Protein AF-A0AAW4Z680-F1 (afdb_monomer_lite)

Radius of gyration: 11.99 Å; chains: 1; bounding box: 27×24×31 Å

Secondary structure (DSSP, 8-state):
-EEETTEEEEEHHHHH-SSS-SS-HHHHHHHHHTTSS-EEEEEEETTEEEEEETTTS-HHHHHHHHHHH--HHHHT--

Sequence (78 aa):
MEYYNNILCVTCEELTSGDNPVMKYITLYQNVRRGNIESINRGGGEGNVALYSYSSLPEKYKKRWVERHGEPEKQMRE

pLDDT: mean 88.42, std 9.65, range [47.0, 96.94]

Foldseek 3Di:
DDQDPNFDKDFLCQQDDDPDHLDHSVVVVVCCVVVQWDFPDCADDPPGTTIIGLVSDDPSSVVSCCVPVNDPVVVVVD

Organism: Bacteroides thetaiotaomicron (NCBI:txid818)

Structure (mmCIF, N/CA/C/O backbone):
data_AF-A0AAW4Z680-F1
#
_entry.id   AF-A0AAW4Z680-F1
#
loop_
_atom_site.group_PDB
_atom_site.id
_atom_site.type_symbol
_atom_site.label_atom_id
_atom_site.label_alt_id
_atom_site.label_comp_id
_atom_site.label_asym_id
_atom_site.label_entity_id
_atom_site.label_seq_id
_atom_site.pdbx_PDB_ins_code
_atom_site.Cartn_x
_atom_site.Cartn_y
_atom_site.Cartn_z
_atom_site.occupancy
_atom_site.B_iso_or_equiv
_atom_site.auth_seq_id
_atom_site.auth_comp_id
_atom_site.auth_asym_id
_atom_site.auth_atom_id
_atom_site.pdbx_PDB_model_num
ATOM 1 N N . MET A 1 1 ? -3.285 6.948 5.334 1.00 83.31 1 MET A N 1
ATOM 2 C CA . MET A 1 1 ? -3.815 5.623 5.665 1.00 83.31 1 MET A CA 1
ATOM 3 C C . MET A 1 1 ? -5.013 5.886 6.547 1.00 83.31 1 MET A C 1
ATOM 5 O O . MET A 1 1 ? -4.948 6.804 7.357 1.00 83.31 1 MET A O 1
ATOM 9 N N . GLU A 1 2 ? -6.105 5.156 6.373 1.00 83.06 2 GLU A N 1
ATOM 10 C CA . GLU A 1 2 ? -7.343 5.385 7.125 1.00 83.06 2 GLU A CA 1
ATOM 11 C C . GLU A 1 2 ? -8.081 4.071 7.383 1.00 83.06 2 GLU A C 1
ATOM 13 O O . GLU A 1 2 ? -7.909 3.100 6.644 1.00 83.06 2 GLU A O 1
ATOM 18 N N . TYR A 1 3 ? -8.912 4.031 8.425 1.00 83.81 3 TYR A N 1
ATOM 19 C CA . TYR A 1 3 ? -9.848 2.929 8.624 1.00 83.81 3 TYR A CA 1
ATOM 20 C C . TYR A 1 3 ? -11.149 3.217 7.884 1.00 83.81 3 TYR A C 1
ATOM 22 O O . TYR A 1 3 ? -11.859 4.166 8.208 1.00 83.81 3 TYR A O 1
ATOM 30 N N . TYR A 1 4 ? -11.502 2.345 6.946 1.00 82.44 4 TYR A N 1
ATOM 31 C CA . TYR A 1 4 ? -12.791 2.371 6.263 1.00 82.44 4 TYR A CA 1
ATOM 32 C C . TYR A 1 4 ? -13.492 1.034 6.492 1.00 82.44 4 TYR A C 1
ATOM 34 O O . TYR A 1 4 ? -12.933 -0.018 6.191 1.00 82.44 4 TYR A O 1
ATOM 42 N N . ASN A 1 5 ? -14.692 1.053 7.079 1.00 82.81 5 ASN A N 1
ATOM 43 C CA . ASN A 1 5 ? -15.437 -0.157 7.462 1.00 82.81 5 ASN A CA 1
ATOM 44 C C . ASN A 1 5 ? -14.607 -1.161 8.290 1.00 82.81 5 ASN A C 1
ATOM 46 O O . ASN A 1 5 ? -14.682 -2.368 8.070 1.00 82.81 5 ASN A O 1
ATOM 50 N N . ASN A 1 6 ? -13.806 -0.662 9.242 1.00 85.50 6 ASN A N 1
ATOM 51 C CA . ASN A 1 6 ? -12.908 -1.463 10.088 1.00 85.50 6 ASN A CA 1
ATOM 52 C C . ASN A 1 6 ? -11.758 -2.164 9.325 1.00 85.50 6 ASN A C 1
ATOM 54 O O . ASN A 1 6 ? -11.100 -3.050 9.868 1.00 85.50 6 ASN A O 1
ATOM 58 N N . ILE A 1 7 ? -11.499 -1.759 8.076 1.00 87.81 7 ILE A N 1
ATOM 59 C CA . ILE A 1 7 ? -10.387 -2.232 7.246 1.00 87.81 7 ILE A CA 1
ATOM 60 C C . ILE A 1 7 ? -9.348 -1.121 7.135 1.00 87.81 7 ILE A C 1
ATOM 62 O O . ILE A 1 7 ? -9.670 0.012 6.773 1.00 87.81 7 ILE A O 1
ATOM 66 N N . LEU A 1 8 ? -8.088 -1.460 7.409 1.00 90.81 8 LEU A N 1
ATOM 67 C CA . LEU A 1 8 ? -6.962 -0.554 7.217 1.00 90.81 8 LEU A CA 1
ATOM 68 C C . LEU A 1 8 ? -6.709 -0.340 5.721 1.00 90.81 8 LEU A C 1
ATOM 70 O O . LEU A 1 8 ? -6.326 -1.273 5.004 1.00 90.81 8 LEU A O 1
ATOM 74 N N . CYS A 1 9 ? -6.919 0.886 5.261 1.00 92.81 9 CYS A N 1
ATOM 75 C CA . CYS A 1 9 ? -6.866 1.259 3.858 1.00 92.81 9 CYS A CA 1
ATOM 76 C C . CYS A 1 9 ? -5.728 2.240 3.565 1.00 92.81 9 CYS A C 1
ATOM 78 O O . CYS A 1 9 ? -5.433 3.145 4.348 1.00 92.81 9 CYS A O 1
ATOM 80 N N . VAL A 1 10 ? -5.120 2.072 2.394 1.00 93.38 10 VAL A N 1
ATOM 81 C CA . VAL A 1 10 ? -4.135 2.993 1.813 1.00 93.38 10 VAL A CA 1
ATOM 82 C C . VAL A 1 10 ? -4.669 3.575 0.514 1.00 93.38 10 VAL A C 1
ATOM 84 O O . VAL A 1 10 ? -5.373 2.890 -0.240 1.00 93.38 10 VAL A O 1
ATOM 87 N N . THR A 1 11 ? -4.334 4.832 0.239 1.00 93.31 11 THR A N 1
ATOM 88 C CA . THR A 1 11 ? -4.780 5.493 -0.991 1.00 93.31 11 THR A CA 1
ATOM 89 C C . THR A 1 11 ? -3.839 5.198 -2.161 1.00 93.31 11 THR A C 1
ATOM 91 O O . THR A 1 11 ? -2.696 4.757 -2.001 1.00 93.31 11 THR A O 1
ATOM 94 N N . CYS A 1 12 ? -4.314 5.458 -3.382 1.00 92.38 12 CYS A N 1
ATOM 95 C CA . CYS A 1 12 ? -3.464 5.396 -4.574 1.00 92.38 12 CYS A CA 1
ATOM 96 C C . CYS A 1 12 ? -2.253 6.334 -4.464 1.00 92.38 12 CYS A C 1
ATOM 98 O O . CYS A 1 12 ? -1.150 5.969 -4.872 1.00 92.38 12 CYS A O 1
ATOM 100 N N . GLU A 1 13 ? -2.460 7.535 -3.928 1.00 90.81 13 GLU A N 1
ATOM 101 C CA . GLU A 1 13 ? -1.422 8.552 -3.795 1.00 90.81 13 GLU A CA 1
ATOM 102 C C . GLU A 1 13 ? -0.313 8.075 -2.855 1.00 90.81 13 GLU A C 1
ATOM 104 O O . GLU A 1 13 ? 0.854 8.073 -3.230 1.00 90.81 13 GLU A O 1
ATOM 109 N N . GLU A 1 14 ? -0.671 7.537 -1.692 1.00 92.19 14 GLU A N 1
ATOM 110 C CA . GLU A 1 14 ? 0.307 7.043 -0.718 1.00 92.19 14 GLU A CA 1
ATOM 111 C C . GLU A 1 14 ? 1.181 5.906 -1.259 1.00 92.19 14 GLU A C 1
ATOM 113 O O . GLU A 1 14 ? 2.359 5.792 -0.928 1.00 92.19 14 GLU A O 1
ATOM 118 N N . LEU A 1 15 ? 0.618 5.052 -2.115 1.00 93.50 15 LEU A N 1
ATOM 119 C CA . LEU A 1 15 ? 1.359 3.938 -2.702 1.00 93.50 15 LEU A CA 1
ATO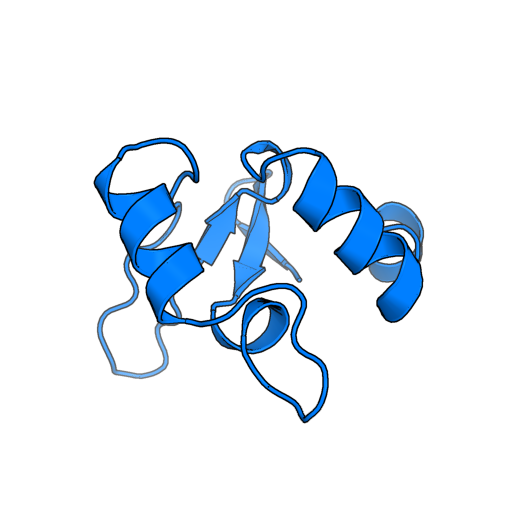M 120 C C . LEU A 1 15 ? 2.258 4.353 -3.870 1.00 93.50 15 LEU A C 1
ATOM 122 O O . LEU A 1 15 ? 3.258 3.673 -4.129 1.00 93.50 15 LEU A O 1
ATOM 126 N N . THR A 1 16 ? 1.872 5.392 -4.614 1.00 94.56 16 THR A N 1
ATOM 127 C CA . THR A 1 16 ? 2.391 5.630 -5.971 1.00 94.56 16 THR A CA 1
ATOM 128 C C . THR A 1 16 ? 3.026 6.993 -6.196 1.00 94.56 16 THR A C 1
ATOM 130 O O . THR A 1 16 ? 3.761 7.139 -7.175 1.00 94.56 16 THR A O 1
ATOM 133 N N . SER A 1 17 ? 2.794 7.952 -5.304 1.00 90.62 17 SER A N 1
ATOM 134 C CA . SER A 1 17 ? 3.340 9.304 -5.399 1.00 90.62 17 SER A CA 1
ATOM 135 C C . SER A 1 17 ? 4.730 9.423 -4.769 1.00 90.62 17 SER A C 1
ATOM 137 O O . SER A 1 17 ? 5.169 8.578 -3.988 1.00 90.62 17 SER A O 1
ATOM 139 N N . GLY A 1 18 ? 5.421 10.510 -5.118 1.00 89.62 18 GLY A N 1
ATOM 140 C CA . GLY A 1 18 ? 6.774 10.818 -4.657 1.00 89.62 18 GLY A CA 1
ATOM 141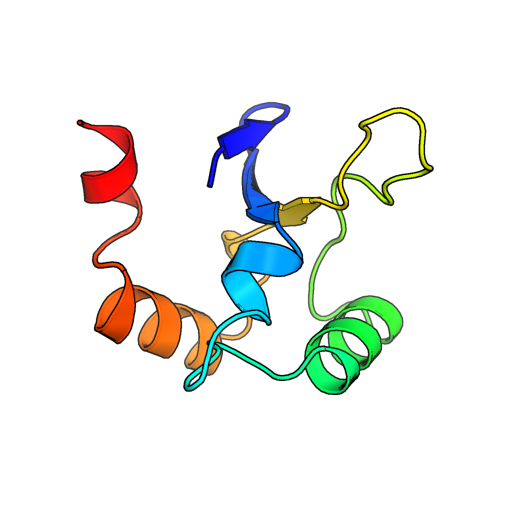 C C . GLY A 1 18 ? 7.880 10.304 -5.583 1.00 89.62 18 GLY A C 1
ATOM 142 O O . GLY A 1 18 ? 7.639 9.547 -6.521 1.00 89.62 18 GLY A O 1
ATOM 143 N N . ASP A 1 19 ? 9.112 10.738 -5.308 1.00 89.12 19 ASP A N 1
ATOM 144 C CA . ASP A 1 19 ? 10.309 10.367 -6.082 1.00 89.12 19 ASP A CA 1
ATOM 145 C C . ASP A 1 19 ? 10.665 8.880 -5.911 1.00 89.12 19 ASP A C 1
ATOM 147 O O . ASP A 1 19 ? 11.042 8.176 -6.847 1.00 89.12 19 ASP A O 1
ATOM 151 N N . ASN A 1 20 ? 10.425 8.368 -4.704 1.00 89.62 20 ASN A N 1
ATOM 152 C CA . ASN A 1 20 ? 10.563 6.965 -4.368 1.00 89.62 20 ASN A CA 1
ATOM 153 C C . ASN A 1 20 ? 9.197 6.450 -3.875 1.00 89.62 20 ASN A C 1
ATOM 155 O O . ASN A 1 20 ? 8.926 6.506 -2.673 1.00 89.62 20 ASN A O 1
ATOM 159 N N . PRO A 1 21 ? 8.341 5.909 -4.763 1.00 93.44 21 PRO A N 1
ATOM 160 C CA . PRO A 1 21 ? 7.041 5.351 -4.388 1.00 93.44 21 PRO A CA 1
ATOM 161 C C . PRO A 1 21 ? 7.137 3.881 -3.950 1.00 93.44 21 PRO A C 1
ATOM 163 O O . PRO A 1 21 ? 8.017 3.140 -4.413 1.00 93.44 21 PRO A O 1
ATOM 166 N N . VAL A 1 22 ? 6.218 3.422 -3.090 1.00 94.62 22 VAL A N 1
ATOM 167 C CA . VAL A 1 22 ? 6.138 2.010 -2.647 1.00 94.62 22 VAL A CA 1
ATOM 168 C C . VAL A 1 22 ? 5.999 1.081 -3.857 1.00 94.62 22 VAL A C 1
ATOM 170 O O . VAL A 1 22 ? 6.696 0.057 -3.971 1.00 94.62 22 VAL A O 1
ATOM 173 N N . MET A 1 23 ? 5.152 1.475 -4.809 1.00 95.44 23 MET A N 1
ATOM 174 C CA . MET A 1 23 ? 5.039 0.854 -6.122 1.00 95.44 23 MET A CA 1
ATOM 175 C C . MET A 1 23 ? 4.624 1.861 -7.195 1.00 95.44 23 MET A C 1
ATOM 177 O O . MET A 1 23 ? 4.002 2.872 -6.919 1.00 95.44 23 MET A O 1
ATOM 181 N N . LYS A 1 24 ? 4.918 1.565 -8.463 1.00 95.75 24 LYS A N 1
ATOM 182 C CA . LYS A 1 24 ? 4.423 2.384 -9.578 1.00 95.75 24 LYS A CA 1
ATOM 183 C C . LYS A 1 24 ? 2.909 2.222 -9.745 1.00 95.75 24 LYS A C 1
ATOM 185 O O . LYS A 1 24 ? 2.393 1.117 -9.568 1.00 95.75 24 LYS A O 1
ATOM 190 N N . TYR A 1 25 ? 2.233 3.267 -10.223 1.00 94.25 25 TYR A N 1
ATOM 191 C CA . TYR A 1 25 ? 0.797 3.238 -10.533 1.00 94.25 25 TYR A CA 1
ATOM 192 C C . TYR A 1 25 ? 0.389 2.057 -11.426 1.00 94.25 25 TYR A C 1
ATOM 194 O O . TYR A 1 25 ? -0.528 1.308 -11.096 1.00 94.25 25 TYR A O 1
ATOM 202 N N . ILE A 1 26 ? 1.122 1.815 -12.520 1.00 96.12 26 ILE A N 1
ATOM 203 C CA . ILE A 1 26 ? 0.809 0.700 -13.427 1.00 96.12 26 ILE A CA 1
ATOM 204 C C . ILE A 1 26 ? 0.892 -0.664 -12.724 1.00 96.12 26 ILE A C 1
ATOM 206 O O . ILE A 1 26 ? 0.135 -1.580 -13.034 1.00 96.12 26 ILE A O 1
ATOM 210 N N . THR A 1 27 ? 1.783 -0.798 -11.740 1.00 96.44 27 THR A N 1
ATOM 211 C CA . THR A 1 27 ? 1.936 -2.017 -10.945 1.00 96.44 27 THR A CA 1
ATOM 212 C C . THR A 1 27 ? 0.753 -2.211 -10.007 1.00 96.44 27 THR A C 1
ATOM 214 O O . THR A 1 27 ? 0.243 -3.328 -9.913 1.00 96.44 27 THR A O 1
ATOM 217 N N . LEU A 1 28 ? 0.300 -1.143 -9.348 1.00 96.12 28 LEU A N 1
ATOM 218 C CA . LEU A 1 28 ? -0.909 -1.163 -8.525 1.00 96.12 28 LEU A CA 1
ATOM 219 C C . LEU A 1 28 ? -2.118 -1.585 -9.368 1.00 96.12 28 LEU A C 1
ATOM 221 O O . LEU A 1 28 ? -2.768 -2.578 -9.048 1.00 96.12 28 LEU A O 1
ATOM 225 N N . TYR A 1 29 ? -2.333 -0.921 -10.507 1.00 94.88 29 TYR A N 1
ATOM 226 C CA . TYR A 1 29 ? -3.427 -1.222 -11.433 1.00 94.88 29 TYR A CA 1
ATOM 227 C C . TYR A 1 29 ? -3.458 -2.699 -11.858 1.00 94.88 29 TYR A C 1
ATOM 229 O O . TYR A 1 29 ? -4.504 -3.345 -11.811 1.00 94.88 29 TYR A O 1
ATOM 237 N N . GLN A 1 30 ? -2.309 -3.269 -12.235 1.00 96.94 30 GLN A N 1
ATOM 238 C CA . GLN A 1 30 ? -2.232 -4.676 -12.644 1.00 96.94 30 GLN A CA 1
ATOM 239 C C . GLN A 1 30 ? -2.502 -5.643 -11.485 1.00 96.94 30 GLN A C 1
ATOM 241 O O . GLN A 1 30 ? -3.136 -6.673 -11.699 1.00 96.94 30 GLN A O 1
ATOM 246 N N . ASN A 1 31 ? -2.042 -5.337 -10.269 1.00 96.69 31 ASN A N 1
ATOM 247 C CA . ASN A 1 31 ? -2.324 -6.179 -9.103 1.00 96.69 31 ASN A CA 1
ATOM 248 C C . ASN A 1 31 ? -3.809 -6.154 -8.737 1.00 96.69 31 ASN A C 1
ATOM 250 O O . ASN A 1 31 ? -4.372 -7.213 -8.471 1.00 96.69 31 ASN A O 1
ATOM 254 N N . VAL A 1 32 ? -4.448 -4.986 -8.799 1.00 95.69 32 VAL A N 1
ATOM 255 C CA . VAL A 1 32 ? -5.894 -4.845 -8.575 1.00 95.69 32 VAL A CA 1
ATOM 256 C C . VAL A 1 32 ? -6.678 -5.601 -9.648 1.00 95.69 32 VAL A C 1
ATOM 258 O O . VAL A 1 32 ? -7.526 -6.426 -9.327 1.00 95.69 32 VAL A O 1
ATOM 261 N N . ARG A 1 33 ? -6.341 -5.413 -10.932 1.00 95.38 33 ARG A N 1
ATOM 262 C CA . ARG A 1 33 ? -6.997 -6.112 -12.053 1.00 95.38 33 ARG A CA 1
ATOM 263 C C . ARG A 1 33 ? -6.879 -7.639 -11.961 1.00 95.38 33 ARG A C 1
ATOM 265 O O . ARG A 1 33 ? -7.771 -8.343 -12.422 1.00 95.38 33 ARG A O 1
ATOM 272 N N . ARG A 1 34 ? -5.776 -8.148 -11.408 1.00 95.75 34 ARG A N 1
ATOM 273 C CA . ARG A 1 34 ? -5.537 -9.588 -11.203 1.00 95.75 34 ARG A CA 1
ATOM 274 C C . ARG A 1 34 ? -6.157 -10.132 -9.911 1.00 95.75 34 ARG A C 1
ATOM 276 O O . ARG A 1 34 ? -6.117 -11.339 -9.719 1.00 95.75 34 ARG A O 1
ATOM 283 N N . GLY A 1 35 ? -6.698 -9.273 -9.044 1.00 94.94 35 GLY A N 1
ATOM 284 C CA . GLY A 1 35 ? -7.262 -9.666 -7.749 1.00 94.94 35 GLY A CA 1
ATOM 285 C C . GLY A 1 35 ? -6.228 -9.907 -6.644 1.00 94.94 35 GLY A C 1
ATOM 286 O O . GLY A 1 35 ? -6.567 -10.475 -5.616 1.00 94.94 35 GLY A O 1
ATOM 287 N N . ASN A 1 36 ? -4.976 -9.477 -6.831 1.00 95.12 36 ASN A N 1
ATOM 288 C CA . ASN A 1 36 ? -3.932 -9.599 -5.807 1.00 95.12 36 ASN A CA 1
ATOM 289 C C . ASN A 1 36 ? -4.043 -8.523 -4.722 1.00 95.12 36 ASN A C 1
ATOM 291 O O . ASN A 1 36 ? -3.576 -8.738 -3.614 1.00 95.12 36 ASN A O 1
ATOM 295 N N . ILE A 1 37 ? -4.568 -7.346 -5.074 1.00 96.75 37 ILE A N 1
ATOM 296 C CA . ILE A 1 37 ? -4.814 -6.236 -4.151 1.00 96.75 37 ILE A CA 1
ATOM 297 C C . ILE A 1 37 ? -6.301 -5.933 -4.204 1.00 96.75 37 ILE A C 1
ATOM 299 O O . ILE A 1 37 ? -6.863 -5.723 -5.281 1.00 96.75 37 ILE A O 1
ATOM 303 N N . GLU A 1 38 ? -6.922 -5.898 -3.037 1.00 95.94 38 GLU A N 1
ATOM 304 C CA . GLU A 1 38 ? -8.342 -5.639 -2.893 1.00 95.94 38 GLU A CA 1
ATOM 305 C C . GLU A 1 38 ? -8.607 -4.129 -2.920 1.00 95.94 38 GLU A C 1
ATOM 307 O O . GLU A 1 38 ? -8.032 -3.365 -2.140 1.00 95.94 38 GLU A O 1
ATOM 312 N N . SER A 1 39 ? -9.478 -3.697 -3.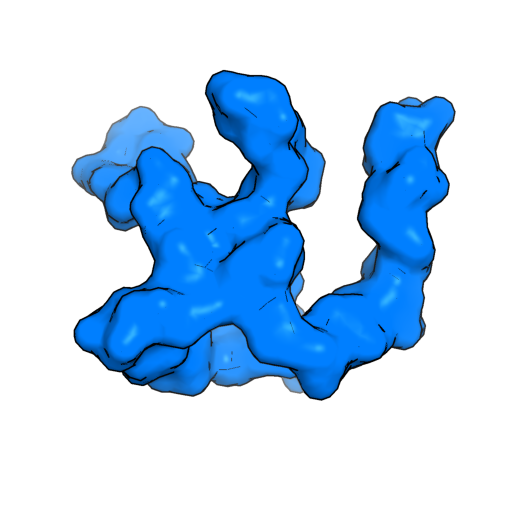835 1.00 93.81 39 SER A N 1
ATOM 313 C CA . SER A 1 39 ? -10.006 -2.331 -3.868 1.00 93.81 39 SER A CA 1
ATOM 314 C C . SER A 1 39 ? -11.270 -2.283 -3.017 1.00 93.81 39 SER A C 1
ATOM 316 O O . SER A 1 39 ? -12.293 -2.854 -3.390 1.00 93.81 39 SER A O 1
ATOM 318 N N . ILE A 1 40 ? -11.175 -1.608 -1.874 1.00 93.12 40 ILE A N 1
ATOM 319 C CA . ILE A 1 40 ? -12.276 -1.433 -0.920 1.00 93.12 40 ILE A CA 1
ATOM 320 C C . ILE A 1 40 ? -13.228 -0.338 -1.399 1.00 93.12 40 ILE A C 1
ATOM 322 O O . ILE A 1 40 ? -14.445 -0.464 -1.291 1.00 93.12 40 ILE A O 1
ATOM 326 N N . ASN A 1 41 ? -12.671 0.717 -1.992 1.00 88.81 41 ASN A N 1
ATOM 327 C CA . ASN A 1 41 ? -13.420 1.770 -2.657 1.00 88.81 41 ASN A CA 1
ATOM 328 C C . ASN A 1 41 ? -12.780 2.025 -4.023 1.00 88.81 41 ASN A C 1
ATOM 330 O O . ASN A 1 41 ? -11.569 2.236 -4.121 1.00 88.81 41 ASN A O 1
ATOM 334 N N . ARG A 1 42 ? -13.593 1.994 -5.082 1.00 81.75 42 ARG A N 1
ATOM 335 C CA . ARG A 1 42 ? -13.135 2.230 -6.458 1.00 81.75 42 ARG A CA 1
ATOM 336 C C . ARG A 1 42 ? -12.768 3.695 -6.722 1.00 81.75 42 ARG A C 1
ATOM 338 O O . ARG A 1 42 ? -12.128 3.970 -7.734 1.00 81.75 42 ARG A O 1
ATOM 345 N N . GLY A 1 43 ? -13.154 4.615 -5.836 1.00 82.00 43 GLY A N 1
ATOM 346 C CA . GLY A 1 43 ? -13.164 6.045 -6.130 1.00 82.00 43 GLY A CA 1
ATOM 347 C C . GLY A 1 43 ? -14.251 6.389 -7.156 1.00 82.00 43 GLY A C 1
ATOM 348 O O . GLY A 1 43 ? -15.028 5.527 -7.573 1.00 82.00 43 GLY A O 1
ATOM 349 N N . GLY A 1 44 ? -14.330 7.655 -7.568 1.00 77.38 44 GLY A N 1
ATOM 350 C CA . GLY A 1 44 ? -15.350 8.058 -8.547 1.00 77.38 44 GLY A CA 1
ATOM 351 C C . GLY A 1 44 ? -15.440 9.542 -8.903 1.00 77.38 44 GLY A C 1
ATOM 352 O O . GLY A 1 44 ? -16.347 9.907 -9.641 1.00 77.38 44 GLY A O 1
ATOM 353 N N . GLY A 1 45 ? -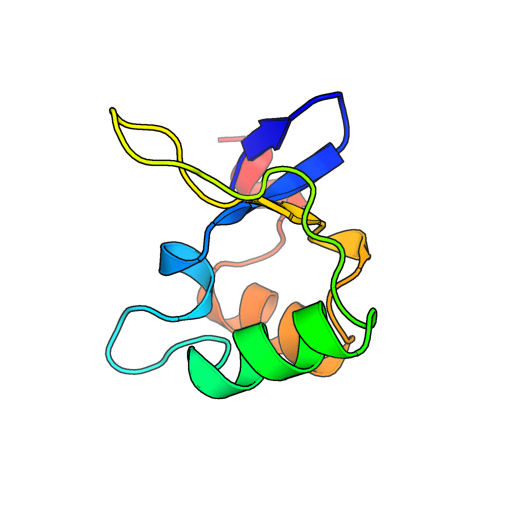14.525 10.388 -8.418 1.00 73.81 45 GLY A N 1
ATOM 354 C CA . GLY A 1 45 ? -14.636 11.847 -8.549 1.00 73.81 45 GLY A CA 1
ATOM 355 C C . GLY A 1 45 ? -15.330 12.490 -7.342 1.00 73.81 4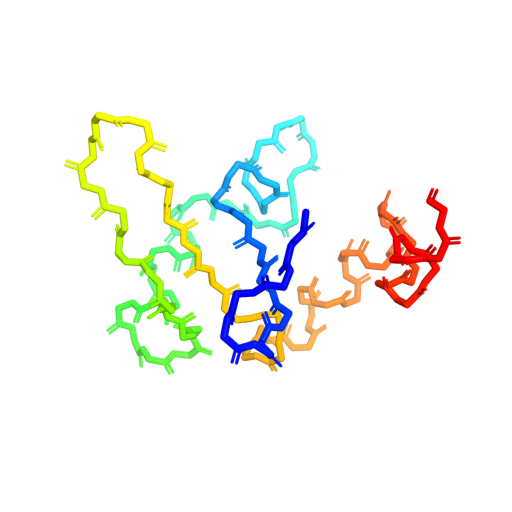5 GLY A C 1
ATOM 356 O O . GLY A 1 45 ? -15.615 11.808 -6.364 1.00 73.81 45 GLY A O 1
ATOM 357 N N . GLU A 1 46 ? -15.530 13.813 -7.381 1.00 81.69 46 GLU A N 1
ATOM 358 C CA . GLU A 1 46 ? -16.176 14.602 -6.305 1.00 81.69 46 GLU A CA 1
ATOM 359 C C . GLU A 1 46 ? -15.560 14.407 -4.904 1.00 81.69 46 GLU A C 1
ATOM 361 O O . GLU A 1 46 ? -16.252 14.347 -3.893 1.00 81.69 46 GLU A O 1
ATOM 366 N N . GLY A 1 47 ? -14.230 14.288 -4.831 1.00 75.56 47 GLY A N 1
ATOM 367 C CA . GLY A 1 47 ? -13.518 14.081 -3.564 1.00 75.56 47 GLY A CA 1
ATOM 368 C C . GLY A 1 47 ? -13.503 12.631 -3.069 1.00 75.56 47 GLY A C 1
ATOM 369 O O . GLY A 1 47 ? -12.902 12.357 -2.034 1.00 75.56 47 GLY A O 1
ATOM 370 N N . ASN A 1 48 ? -14.093 11.685 -3.808 1.00 82.81 48 ASN A N 1
ATOM 371 C CA . ASN A 1 48 ? -13.987 10.261 -3.502 1.00 82.81 48 ASN A CA 1
ATOM 372 C C . ASN A 1 48 ? -12.658 9.677 -4.012 1.00 82.81 48 ASN A C 1
ATOM 374 O O . ASN A 1 48 ? -12.373 9.705 -5.217 1.00 82.81 48 ASN A O 1
ATOM 378 N N . VAL A 1 49 ? -11.873 9.102 -3.100 1.00 87.81 49 VAL A N 1
ATOM 379 C CA . VAL A 1 49 ? -10.552 8.526 -3.384 1.00 87.81 49 VAL A CA 1
ATOM 380 C C . VAL A 1 49 ? -10.629 7.003 -3.496 1.00 87.81 49 VAL A C 1
ATOM 382 O O . VAL A 1 49 ? -11.447 6.345 -2.855 1.00 87.81 49 VAL A O 1
ATOM 385 N N . ALA A 1 50 ? -9.748 6.417 -4.306 1.00 90.75 50 ALA A N 1
ATOM 386 C CA . ALA A 1 50 ? -9.609 4.967 -4.357 1.00 90.75 50 ALA A CA 1
ATOM 387 C C . ALA A 1 50 ? -8.881 4.453 -3.106 1.00 90.75 50 ALA A C 1
ATOM 389 O O . ALA A 1 50 ? -7.774 4.910 -2.801 1.00 90.75 50 ALA A O 1
ATOM 390 N N . LEU A 1 51 ? -9.489 3.473 -2.433 1.00 93.75 51 LEU A N 1
ATOM 391 C CA . LEU A 1 51 ? -8.964 2.838 -1.226 1.00 93.75 51 LEU A CA 1
ATOM 392 C C . LEU A 1 51 ? -8.619 1.379 -1.492 1.00 93.75 51 LEU A C 1
ATOM 394 O O . LEU A 1 51 ? -9.416 0.631 -2.071 1.00 93.75 51 LEU A O 1
ATOM 398 N N . TYR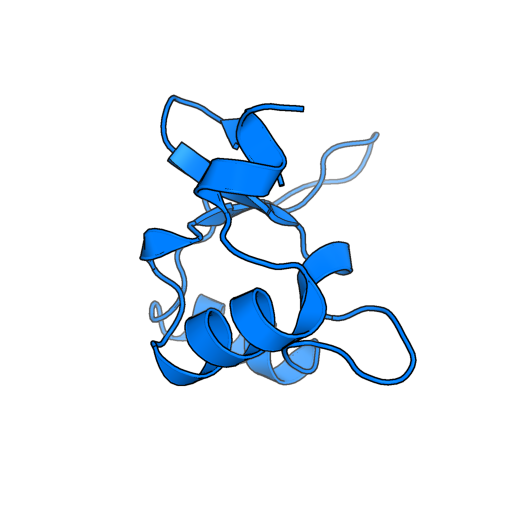 A 1 52 ? -7.445 0.973 -1.022 1.00 94.94 52 TYR A N 1
ATOM 399 C CA . TYR A 1 52 ? -6.935 -0.385 -1.150 1.00 94.94 52 TYR A CA 1
ATOM 400 C C . TYR A 1 52 ? -6.649 -0.979 0.219 1.00 94.94 52 TYR A C 1
ATOM 402 O O . TYR A 1 52 ? -6.081 -0.314 1.085 1.00 94.94 52 TYR A O 1
ATOM 410 N N . SER A 1 53 ? -7.003 -2.247 0.403 1.00 94.75 53 SER A N 1
ATOM 411 C CA . SER A 1 53 ? -6.761 -2.953 1.658 1.00 94.75 53 SER A CA 1
ATOM 412 C C . SER A 1 53 ? -5.263 -3.156 1.882 1.00 94.75 53 SER A C 1
ATOM 414 O O . SER A 1 53 ? -4.599 -3.836 1.090 1.00 94.75 53 SER A O 1
ATOM 416 N N . TYR A 1 54 ? -4.727 -2.620 2.982 1.00 93.62 54 TYR A N 1
ATOM 417 C CA . TYR A 1 54 ? -3.322 -2.810 3.349 1.00 93.62 54 TYR A CA 1
ATOM 418 C C . TYR A 1 54 ? -2.993 -4.296 3.563 1.00 93.62 54 TYR A C 1
ATOM 420 O O . TYR A 1 54 ? -1.936 -4.776 3.146 1.00 93.62 54 TYR A O 1
ATOM 428 N N . SER A 1 55 ? -3.915 -5.059 4.160 1.00 92.75 55 SER A N 1
ATOM 429 C CA . SER A 1 55 ? -3.718 -6.489 4.430 1.00 92.75 55 SER A CA 1
ATOM 430 C C . SER A 1 55 ? -3.611 -7.320 3.148 1.00 92.75 55 SER A C 1
ATOM 432 O O . SER A 1 55 ? -2.869 -8.305 3.135 1.00 92.75 55 SER A O 1
ATOM 434 N N . SER A 1 56 ? -4.255 -6.887 2.059 1.00 95.25 56 SER A N 1
ATOM 435 C CA . SER A 1 56 ? -4.169 -7.536 0.744 1.00 95.25 56 SER A CA 1
ATOM 436 C C . SER A 1 56 ? -2.852 -7.268 0.003 1.00 95.25 56 SER A C 1
ATOM 438 O O . SER A 1 56 ? -2.533 -7.959 -0.961 1.00 95.25 56 SER A O 1
ATOM 440 N N . LEU A 1 57 ? -2.051 -6.284 0.434 1.00 95.31 57 LEU A N 1
ATOM 441 C CA . LEU A 1 57 ? -0.814 -5.948 -0.266 1.00 95.31 57 LEU A CA 1
ATOM 442 C C . LEU A 1 57 ? 0.165 -7.137 -0.272 1.00 95.31 57 LEU A C 1
ATOM 444 O O . LEU A 1 57 ? 0.416 -7.739 0.778 1.00 95.31 57 LEU A O 1
ATOM 448 N N . PRO A 1 58 ? 0.805 -7.441 -1.418 1.00 95.38 58 PRO A N 1
ATOM 449 C CA . PRO A 1 58 ? 1.899 -8.399 -1.454 1.00 95.38 58 PRO A CA 1
ATOM 450 C C . PRO A 1 58 ? 3.006 -8.025 -0.463 1.00 95.38 58 PRO A C 1
ATOM 452 O O . PRO A 1 58 ? 3.387 -6.858 -0.359 1.00 95.38 58 PRO A O 1
ATOM 455 N N . GLU A 1 59 ? 3.586 -9.027 0.196 1.00 95.00 59 GLU A N 1
ATOM 456 C CA . GLU A 1 59 ? 4.518 -8.852 1.320 1.00 95.00 59 GLU A CA 1
ATOM 457 C C . GLU A 1 59 ? 5.697 -7.912 1.016 1.00 95.00 59 GLU A C 1
ATOM 459 O O . GLU A 1 59 ? 6.085 -7.073 1.825 1.00 95.00 59 GLU A O 1
ATOM 464 N N . LYS A 1 60 ? 6.227 -7.977 -0.210 1.00 95.00 60 LYS A N 1
ATOM 465 C CA . LYS A 1 60 ? 7.302 -7.085 -0.672 1.00 95.00 60 LYS A CA 1
ATOM 466 C C . LYS A 1 60 ? 6.934 -5.595 -0.613 1.00 95.00 60 LYS A C 1
ATOM 468 O O . LYS A 1 60 ? 7.819 -4.764 -0.449 1.00 95.00 60 LYS A O 1
ATOM 473 N N . TYR A 1 61 ? 5.658 -5.251 -0.781 1.00 95.19 61 TYR A N 1
ATOM 474 C CA . TYR A 1 61 ? 5.182 -3.869 -0.726 1.00 95.19 61 TYR A CA 1
ATOM 475 C C . TYR A 1 61 ? 4.848 -3.434 0.698 1.00 95.19 61 TYR A C 1
ATOM 477 O O . TYR A 1 61 ? 5.097 -2.279 1.022 1.00 95.19 61 TYR A O 1
ATOM 485 N N . LYS A 1 62 ? 4.393 -4.350 1.562 1.00 94.00 62 LYS A N 1
ATOM 486 C CA . LYS A 1 62 ? 4.256 -4.080 3.003 1.00 94.00 62 LYS A CA 1
ATOM 487 C C . LYS A 1 62 ? 5.604 -3.749 3.637 1.00 94.00 62 LYS A C 1
ATOM 489 O O . LYS A 1 62 ? 5.725 -2.731 4.304 1.00 94.00 62 LYS A O 1
ATOM 494 N N . LYS A 1 63 ? 6.648 -4.525 3.326 1.00 94.38 63 LYS A N 1
ATOM 495 C CA . LYS A 1 63 ? 8.021 -4.238 3.783 1.00 94.38 63 LYS A CA 1
ATOM 496 C C . LYS A 1 63 ? 8.511 -2.866 3.323 1.00 94.38 63 LYS A C 1
ATOM 498 O O . LYS A 1 63 ? 8.950 -2.069 4.139 1.00 94.38 63 LYS A O 1
ATOM 503 N N . ARG A 1 64 ? 8.343 -2.550 2.033 1.00 93.62 64 ARG A N 1
ATOM 504 C CA . ARG A 1 64 ? 8.686 -1.222 1.494 1.00 93.62 64 ARG A CA 1
ATOM 505 C C . ARG A 1 64 ? 7.893 -0.089 2.133 1.00 93.62 64 ARG A C 1
ATOM 507 O O . ARG A 1 64 ? 8.424 1.008 2.250 1.00 93.62 64 ARG A O 1
ATOM 514 N N . TRP A 1 65 ? 6.632 -0.332 2.485 1.00 92.50 65 TRP A N 1
ATOM 515 C CA . TRP A 1 65 ? 5.830 0.632 3.226 1.00 92.50 65 TRP A CA 1
ATOM 516 C C . TRP A 1 65 ? 6.456 0.897 4.592 1.00 92.50 65 TRP A C 1
ATOM 518 O O . TRP A 1 65 ? 6.760 2.045 4.897 1.00 92.50 65 TRP A O 1
ATOM 528 N N . VAL A 1 66 ? 6.722 -0.158 5.367 1.00 92.00 66 VAL A N 1
ATOM 529 C CA . VAL A 1 66 ? 7.325 -0.058 6.705 1.00 92.00 66 VAL A CA 1
ATOM 530 C C . VAL A 1 66 ? 8.675 0.656 6.672 1.00 92.00 66 VAL A C 1
ATOM 532 O O . VAL A 1 66 ? 8.926 1.535 7.490 1.00 92.00 66 VAL A O 1
ATOM 535 N N . GLU A 1 67 ? 9.524 0.349 5.692 1.00 90.56 67 GLU A N 1
ATOM 536 C CA . GLU A 1 67 ? 10.828 1.003 5.516 1.00 90.56 67 GLU A CA 1
ATOM 537 C C . GLU A 1 67 ? 10.728 2.521 5.282 1.00 90.56 67 GLU A C 1
ATOM 539 O O . GLU A 1 67 ? 11.673 3.246 5.583 1.00 90.56 67 GLU A O 1
ATOM 544 N N . ARG A 1 68 ? 9.614 3.010 4.722 1.00 85.75 68 ARG A N 1
ATOM 545 C CA . ARG A 1 68 ? 9.453 4.415 4.297 1.00 85.75 68 ARG A CA 1
ATOM 546 C C . ARG A 1 68 ? 8.578 5.235 5.225 1.00 85.75 68 ARG A C 1
ATOM 548 O O . ARG A 1 68 ? 8.852 6.408 5.445 1.00 85.75 68 ARG A O 1
ATOM 555 N N . HIS A 1 69 ? 7.516 4.618 5.719 1.00 84.31 69 HIS A N 1
ATOM 556 C CA . HIS A 1 69 ? 6.453 5.261 6.479 1.00 84.31 69 HIS A CA 1
ATOM 557 C C . HIS A 1 69 ? 6.394 4.762 7.930 1.00 84.31 69 HIS A C 1
ATOM 559 O O . HIS A 1 69 ? 5.685 5.347 8.745 1.00 84.31 69 HIS A O 1
ATOM 565 N N . GLY A 1 70 ? 7.154 3.714 8.270 1.00 85.00 70 GLY A N 1
ATOM 566 C CA . GLY A 1 70 ? 7.119 3.065 9.575 1.00 85.00 70 GLY A CA 1
ATOM 567 C C . GLY A 1 70 ? 6.011 2.018 9.707 1.00 85.00 70 GLY A C 1
ATOM 568 O O . GLY A 1 70 ? 5.257 1.733 8.775 1.00 85.00 70 GLY A O 1
ATOM 569 N N . GLU A 1 71 ? 5.935 1.416 10.893 1.00 83.00 71 GLU A N 1
ATOM 570 C CA . GLU A 1 71 ? 4.905 0.429 11.222 1.00 83.00 71 GLU A CA 1
ATOM 571 C C . GLU A 1 71 ? 3.503 1.066 11.150 1.00 83.00 71 GLU A C 1
ATOM 573 O O . GLU A 1 71 ? 3.273 2.078 11.823 1.00 83.00 71 GLU A O 1
ATOM 578 N N . PRO A 1 72 ? 2.545 0.470 10.414 1.00 76.94 72 PRO A N 1
ATOM 579 C CA . PRO A 1 72 ? 1.186 1.001 10.283 1.00 76.94 72 PRO A CA 1
ATOM 580 C C . PRO A 1 72 ? 0.496 1.219 11.635 1.00 76.94 72 PRO A C 1
ATOM 582 O O . PRO A 1 72 ? -0.226 2.191 11.820 1.00 76.94 72 PRO A O 1
ATOM 585 N N . GLU A 1 73 ? 0.761 0.346 12.612 1.00 70.56 73 GLU A N 1
ATOM 586 C CA . GLU A 1 73 ? 0.206 0.451 13.967 1.00 70.56 73 GLU A CA 1
ATOM 587 C C . GLU A 1 73 ? 0.694 1.691 14.725 1.00 70.56 73 GLU A C 1
ATOM 589 O O . GLU A 1 73 ? -0.020 2.207 15.585 1.00 70.56 73 GLU A O 1
ATOM 594 N N . LYS A 1 74 ? 1.900 2.182 14.411 1.00 65.69 74 LYS A N 1
ATOM 595 C CA . LYS A 1 74 ? 2.441 3.413 15.000 1.00 65.69 74 LYS A CA 1
ATOM 596 C C . LYS A 1 74 ? 1.824 4.645 14.347 1.00 65.69 74 LYS A C 1
ATOM 598 O O . LYS A 1 74 ? 1.452 5.562 15.064 1.00 65.69 74 LYS A O 1
ATOM 603 N N . GLN A 1 75 ? 1.611 4.611 13.029 1.00 63.06 75 GLN A N 1
ATOM 604 C CA . GLN A 1 75 ? 0.951 5.696 12.288 1.00 63.06 75 GLN A CA 1
ATOM 605 C C . GLN A 1 75 ? -0.513 5.928 12.701 1.00 63.06 75 GLN A C 1
ATOM 607 O O . GLN A 1 75 ? -1.074 6.965 12.376 1.00 63.06 75 GLN A O 1
ATOM 612 N N . MET A 1 76 ? -1.142 4.959 13.374 1.00 67.31 76 MET A N 1
ATOM 613 C CA . MET A 1 76 ? -2.537 5.029 13.831 1.00 67.31 76 MET A CA 1
ATOM 614 C C . MET A 1 76 ? -2.677 5.436 15.309 1.00 67.31 76 MET A C 1
ATOM 616 O O . MET A 1 76 ? -3.799 5.540 15.802 1.00 67.31 76 MET A O 1
ATOM 620 N N . ARG A 1 77 ? -1.566 5.581 16.046 1.00 58.84 77 ARG A N 1
ATOM 621 C CA . ARG A 1 77 ? -1.555 5.941 17.478 1.00 58.84 77 ARG A CA 1
ATOM 622 C C . ARG A 1 77 ? -1.165 7.399 17.747 1.00 58.84 77 ARG A C 1
ATOM 624 O O . ARG A 1 77 ? -1.224 7.805 18.906 1.00 58.84 77 ARG A O 1
ATOM 631 N N . GLU A 1 78 ? -0.773 8.143 16.718 1.00 47.00 78 GLU A N 1
ATOM 632 C CA . GLU A 1 78 ? -0.467 9.583 16.751 1.00 47.00 78 GLU A CA 1
ATOM 633 C C . GLU A 1 78 ? -1.576 10.382 16.060 1.00 47.00 78 GLU A C 1
ATOM 635 O O . GLU A 1 78 ? -1.890 11.484 16.563 1.00 47.00 78 GLU A O 1
#